Protein AF-A0A847NRX4-F1 (afdb_monomer_lite)

Radius of gyration: 15.78 Å; chains: 1; bounding box: 37×20×49 Å

Sequence (97 aa):
GALDYPIGLLTADEASMGGLVYGTAAGTAFLCSDIDYWTMSPYQGSGSSIFYVTTTGYLLTETVHRANGIRPVISISTHVRVTGDGSTGLPFKAIYQ

Structure (mmCIF, N/CA/C/O backbone):
data_AF-A0A847NRX4-F1
#
_entry.id   AF-A0A847NRX4-F1
#
loop_
_atom_site.group_PDB
_atom_site.id
_atom_site.type_symbol
_atom_site.label_atom_id
_atom_site.label_alt_id
_atom_site.label_comp_id
_atom_site.label_asym_id
_atom_site.label_entity_id
_atom_site.label_seq_id
_atom_site.pdbx_PDB_ins_code
_atom_site.Cartn_x
_atom_site.Cartn_y
_atom_site.Cartn_z
_atom_site.occupancy
_atom_site.B_iso_or_equiv
_atom_site.auth_seq_id
_atom_site.auth_comp_id
_atom_site.auth_asym_id
_atom_site.auth_atom_id
_atom_site.pdbx_PDB_model_num
ATOM 1 N N . GLY A 1 1 ? -24.573 -11.335 -6.028 1.00 51.94 1 GLY A N 1
ATOM 2 C CA . GLY A 1 1 ? -24.577 -11.560 -4.573 1.00 51.94 1 GLY A CA 1
ATOM 3 C C . GLY A 1 1 ? -23.677 -10.525 -3.955 1.00 51.94 1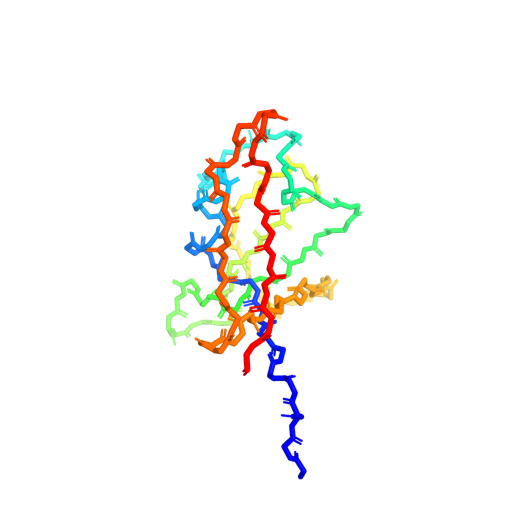 GLY A C 1
ATOM 4 O O . GLY A 1 1 ? -22.579 -10.346 -4.465 1.00 51.94 1 GLY A O 1
ATOM 5 N N . ALA A 1 2 ? -24.163 -9.794 -2.958 1.00 60.69 2 ALA A N 1
ATOM 6 C CA . ALA A 1 2 ? -23.333 -8.883 -2.179 1.00 60.69 2 ALA A CA 1
ATOM 7 C C . ALA A 1 2 ? -22.704 -9.664 -1.018 1.00 60.69 2 ALA A C 1
ATOM 9 O O . ALA A 1 2 ? -23.304 -10.622 -0.537 1.00 60.69 2 ALA A O 1
ATOM 10 N N . LEU A 1 3 ? -21.493 -9.285 -0.612 1.00 56.16 3 LEU A N 1
ATOM 11 C CA . LEU A 1 3 ? -20.886 -9.802 0.612 1.00 56.16 3 LEU A CA 1
ATOM 12 C C . LEU A 1 3 ? -21.653 -9.239 1.813 1.00 56.16 3 LEU A C 1
ATOM 14 O O . LEU A 1 3 ? -21.832 -8.025 1.892 1.00 56.16 3 LEU A O 1
ATOM 18 N N . ASP A 1 4 ? -22.038 -10.098 2.757 1.00 64.12 4 ASP A N 1
ATOM 19 C CA . ASP A 1 4 ? -22.654 -9.670 4.023 1.00 64.12 4 ASP A CA 1
ATOM 20 C C . ASP A 1 4 ? -21.697 -8.794 4.859 1.00 64.12 4 ASP A C 1
ATOM 22 O O . ASP A 1 4 ? -22.134 -7.938 5.625 1.00 64.12 4 ASP A O 1
ATOM 26 N N . TYR A 1 5 ? -20.382 -8.950 4.645 1.00 64.94 5 TYR A N 1
ATOM 27 C CA . TYR A 1 5 ? -19.330 -8.085 5.179 1.00 64.94 5 TYR A CA 1
ATOM 28 C C . TYR A 1 5 ? -18.416 -7.621 4.039 1.00 64.94 5 TYR A C 1
ATOM 30 O O . TYR A 1 5 ? -17.646 -8.432 3.514 1.00 64.94 5 TYR A O 1
ATOM 38 N N . PRO A 1 6 ? -18.480 -6.347 3.617 1.00 60.28 6 PRO A N 1
ATOM 39 C CA . PRO A 1 6 ? -17.606 -5.852 2.566 1.00 60.28 6 PRO A CA 1
ATOM 40 C C . PRO A 1 6 ? -16.146 -5.934 3.028 1.00 60.28 6 PRO A C 1
ATOM 42 O O . PRO A 1 6 ? -15.762 -5.358 4.046 1.00 60.28 6 PRO A O 1
ATOM 45 N N . ILE A 1 7 ? -15.333 -6.666 2.268 1.00 66.94 7 ILE A N 1
ATOM 46 C CA . ILE A 1 7 ? -13.885 -6.732 2.457 1.00 66.94 7 ILE A CA 1
ATOM 47 C C . ILE A 1 7 ? -13.274 -5.658 1.560 1.00 66.94 7 ILE A C 1
ATOM 49 O O . ILE A 1 7 ? -13.446 -5.691 0.341 1.00 66.94 7 ILE A O 1
ATOM 53 N N . GLY A 1 8 ? -12.595 -4.693 2.175 1.00 74.88 8 GLY A N 1
ATOM 54 C CA . GLY A 1 8 ? -11.780 -3.704 1.479 1.00 74.88 8 GLY A CA 1
ATOM 55 C C . GLY A 1 8 ? -10.349 -4.199 1.278 1.00 74.88 8 GLY A C 1
ATOM 56 O O . GLY A 1 8 ? -9.955 -5.255 1.775 1.00 74.88 8 GLY A O 1
ATOM 57 N N . LEU A 1 9 ? -9.548 -3.416 0.565 1.00 82.50 9 LEU A N 1
ATOM 58 C CA . LEU A 1 9 ? -8.095 -3.568 0.514 1.00 82.50 9 LEU A CA 1
ATOM 59 C C . LEU A 1 9 ? -7.460 -2.354 1.187 1.00 82.50 9 LEU A C 1
ATOM 61 O O . LEU A 1 9 ? -8.046 -1.275 1.184 1.00 82.50 9 LEU A O 1
ATOM 65 N N . LEU A 1 10 ? -6.260 -2.532 1.738 1.00 89.50 10 LEU A N 1
ATOM 66 C CA . LEU A 1 10 ? -5.511 -1.440 2.356 1.00 89.50 10 LEU A CA 1
ATOM 67 C C . LEU A 1 10 ? -5.251 -0.321 1.337 1.00 89.50 10 LEU A C 1
ATOM 69 O O . LEU A 1 10 ? -4.802 -0.595 0.222 1.00 89.50 10 LEU A O 1
ATOM 73 N N . THR A 1 11 ? -5.503 0.927 1.713 1.00 91.31 11 THR A N 1
ATOM 74 C CA . THR A 1 11 ? -5.121 2.125 0.947 1.00 91.31 11 THR A CA 1
ATOM 75 C C . THR A 1 11 ? -3.701 2.580 1.304 1.00 91.31 11 THR A C 1
ATOM 77 O O . THR A 1 11 ? -3.186 2.287 2.383 1.00 91.31 11 THR A O 1
ATOM 80 N N . ALA A 1 12 ? -3.046 3.328 0.413 1.00 91.06 12 ALA A N 1
ATOM 81 C CA . ALA A 1 12 ? -1.749 3.944 0.708 1.00 91.06 12 ALA A CA 1
ATOM 82 C C . ALA A 1 12 ? -1.834 4.941 1.878 1.00 91.06 12 ALA A C 1
ATOM 84 O O . ALA A 1 12 ? -0.901 5.036 2.675 1.00 91.06 12 ALA A O 1
ATOM 85 N N . ASP A 1 13 ? -2.968 5.628 2.024 1.00 90.56 13 ASP A N 1
ATOM 86 C CA . ASP A 1 13 ? -3.194 6.575 3.115 1.00 90.56 13 ASP A CA 1
ATOM 87 C C . ASP A 1 13 ? -3.298 5.845 4.461 1.00 90.56 13 ASP A C 1
ATOM 89 O O . ASP A 1 13 ? -2.593 6.206 5.403 1.00 90.56 13 ASP A O 1
ATOM 93 N N . GLU A 1 14 ? -4.065 4.750 4.544 1.00 90.06 14 GLU A N 1
ATOM 94 C CA . GLU A 1 14 ? -4.103 3.888 5.738 1.00 90.06 14 GLU A CA 1
ATOM 95 C C . GLU A 1 14 ? -2.731 3.280 6.044 1.00 90.06 14 GLU A C 1
ATOM 97 O O . GLU A 1 14 ? -2.329 3.200 7.207 1.00 90.06 14 GLU A O 1
ATOM 102 N N . ALA A 1 15 ? -1.984 2.890 5.007 1.00 90.69 15 ALA A N 1
ATOM 103 C CA . ALA A 1 15 ? -0.626 2.392 5.164 1.00 90.69 15 ALA A CA 1
ATOM 104 C C . ALA A 1 15 ? 0.301 3.451 5.787 1.00 90.69 15 ALA A C 1
ATOM 106 O O . ALA A 1 15 ? 1.099 3.139 6.676 1.00 90.69 15 ALA A O 1
ATOM 107 N N . SER A 1 16 ? 0.143 4.712 5.376 1.00 90.56 16 SER A N 1
ATOM 108 C CA . SER A 1 16 ? 0.895 5.834 5.936 1.00 90.56 16 SER A CA 1
ATOM 109 C C . SER A 1 16 ? 0.495 6.183 7.369 1.00 90.56 16 SER A C 1
ATOM 111 O O . SER A 1 16 ? 1.362 6.396 8.217 1.00 90.56 16 SER A O 1
ATOM 113 N N . MET A 1 17 ? -0.802 6.123 7.688 1.00 89.00 17 MET A N 1
ATOM 114 C CA . MET A 1 17 ? -1.303 6.254 9.061 1.00 89.00 17 MET A CA 1
ATOM 115 C C . MET A 1 17 ? -0.800 5.122 9.967 1.00 89.00 17 MET A C 1
ATOM 117 O O . MET A 1 17 ? -0.608 5.327 11.164 1.00 89.00 17 MET A O 1
ATOM 121 N N . GLY A 1 18 ? -0.536 3.945 9.393 1.00 86.00 18 GLY A N 1
ATOM 122 C CA . GLY A 1 18 ? 0.120 2.813 10.049 1.00 86.00 18 GLY A CA 1
ATOM 123 C C . GLY A 1 18 ? 1.637 2.959 10.230 1.00 86.00 18 GLY A C 1
ATOM 124 O O . GLY A 1 18 ? 2.277 2.018 10.701 1.00 86.00 18 GLY A O 1
ATOM 125 N N . GLY A 1 19 ? 2.217 4.108 9.867 1.00 88.38 19 GLY A N 1
ATOM 126 C CA . GLY A 1 19 ? 3.628 4.432 10.078 1.00 88.38 19 GLY A CA 1
ATOM 127 C C . GLY A 1 19 ? 4.551 4.130 8.895 1.00 88.38 19 GLY A C 1
ATOM 128 O O . GLY A 1 19 ? 5.766 4.257 9.042 1.00 88.38 19 GLY A O 1
ATOM 129 N N . LEU A 1 20 ? 4.019 3.742 7.730 1.00 91.69 20 LEU A N 1
ATOM 130 C CA . LEU A 1 20 ? 4.836 3.603 6.523 1.00 91.69 20 LEU A CA 1
ATOM 131 C C . LEU A 1 20 ? 5.054 4.965 5.859 1.00 91.69 20 LEU A C 1
ATOM 133 O O . LEU A 1 20 ? 4.113 5.699 5.581 1.00 91.69 20 LEU A O 1
ATOM 137 N N . VAL A 1 21 ? 6.301 5.299 5.549 1.00 92.31 21 VAL A N 1
ATOM 138 C CA . VAL A 1 21 ? 6.634 6.545 4.850 1.00 92.31 21 VAL A CA 1
ATOM 139 C C . VAL A 1 21 ? 7.117 6.206 3.449 1.00 92.31 21 VAL A C 1
ATOM 141 O O . VAL A 1 21 ? 7.927 5.297 3.264 1.00 92.31 21 VAL A O 1
ATOM 144 N N . TYR A 1 22 ? 6.619 6.936 2.449 1.00 93.19 22 TYR A N 1
ATOM 145 C CA . TYR A 1 22 ? 7.009 6.711 1.061 1.00 93.19 22 TYR A CA 1
ATOM 146 C C . TYR A 1 22 ? 8.535 6.750 0.897 1.00 93.19 22 TYR A C 1
ATOM 148 O O . TYR A 1 22 ? 9.197 7.683 1.357 1.00 93.19 22 TYR A O 1
ATOM 156 N N . GLY A 1 23 ? 9.098 5.724 0.257 1.00 93.69 23 GLY A N 1
ATOM 157 C CA . GLY A 1 23 ? 10.540 5.637 0.003 1.00 93.69 23 GLY A CA 1
ATOM 158 C C . GLY A 1 23 ? 11.418 5.399 1.239 1.00 93.69 23 GLY A C 1
ATOM 159 O O . GLY A 1 23 ? 12.639 5.362 1.100 1.00 93.69 23 GLY A O 1
ATOM 160 N N . THR A 1 24 ? 10.838 5.208 2.427 1.00 93.06 24 THR A N 1
ATOM 161 C CA . THR A 1 24 ? 11.582 4.977 3.675 1.00 93.06 24 THR A CA 1
ATOM 162 C C . THR A 1 24 ? 11.211 3.624 4.271 1.00 93.06 24 THR A C 1
ATOM 164 O O . THR A 1 24 ? 10.034 3.302 4.403 1.00 93.06 24 THR A O 1
ATOM 167 N N . ALA A 1 25 ? 12.217 2.835 4.657 1.00 89.06 25 ALA A N 1
ATOM 168 C CA . ALA A 1 25 ? 11.985 1.562 5.330 1.00 89.06 25 ALA A CA 1
ATOM 169 C C . ALA A 1 25 ? 11.508 1.817 6.758 1.00 89.06 25 ALA A C 1
ATOM 171 O O . ALA A 1 25 ? 12.240 2.403 7.558 1.00 89.06 25 ALA A O 1
ATOM 172 N N . ALA A 1 26 ? 10.327 1.313 7.102 1.00 84.75 26 ALA A N 1
ATOM 173 C CA . ALA A 1 26 ? 9.897 1.245 8.494 1.00 84.75 26 ALA A CA 1
ATOM 174 C C . ALA A 1 26 ? 10.545 0.064 9.251 1.00 84.75 26 ALA A C 1
ATOM 176 O O . ALA A 1 26 ? 10.504 0.016 10.480 1.00 84.75 26 ALA A O 1
ATOM 177 N N . GLY A 1 27 ? 11.149 -0.895 8.535 1.00 75.88 27 GLY A N 1
ATOM 178 C CA . GLY A 1 27 ? 11.796 -2.073 9.111 1.00 75.88 27 GLY A CA 1
ATOM 179 C C . GLY A 1 27 ? 10.780 -3.084 9.646 1.00 75.88 27 GLY A C 1
ATOM 180 O O . GLY A 1 27 ? 10.425 -4.028 8.948 1.00 75.88 27 GLY A O 1
ATOM 181 N N . THR A 1 28 ? 10.295 -2.879 10.875 1.00 71.88 28 THR A N 1
AT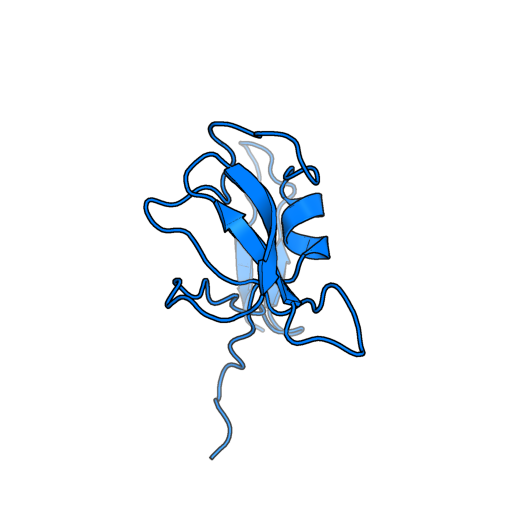OM 182 C CA . THR A 1 28 ? 9.400 -3.804 11.604 1.00 71.88 28 THR A CA 1
ATOM 183 C C . THR A 1 28 ? 8.044 -3.178 11.948 1.00 71.88 28 THR A C 1
ATOM 185 O O . THR A 1 28 ? 7.544 -3.326 13.065 1.00 71.88 28 THR A O 1
ATOM 188 N N . ALA A 1 29 ? 7.442 -2.439 11.017 1.00 72.25 29 ALA A N 1
ATOM 189 C CA . ALA A 1 29 ? 6.085 -1.929 11.204 1.00 72.25 29 ALA A CA 1
ATOM 190 C C . ALA A 1 29 ? 5.053 -3.072 11.215 1.00 72.25 29 ALA A C 1
ATOM 192 O O . ALA A 1 29 ? 5.241 -4.105 10.578 1.00 72.25 29 ALA A O 1
ATOM 193 N N . PHE A 1 30 ? 3.907 -2.853 11.868 1.00 81.06 30 PHE A N 1
ATOM 194 C CA . PHE A 1 30 ? 2.764 -3.787 11.886 1.00 81.06 30 PHE A CA 1
ATOM 195 C C . PHE A 1 30 ? 2.277 -4.191 10.477 1.00 81.06 30 PHE A C 1
ATOM 197 O O . PHE A 1 30 ? 1.669 -5.246 10.265 1.00 81.06 30 PHE A O 1
ATOM 204 N N . LEU A 1 31 ? 2.533 -3.322 9.500 1.00 86.56 31 LEU A N 1
ATOM 205 C CA . LEU A 1 31 ? 2.156 -3.520 8.111 1.00 86.56 31 LEU A CA 1
ATOM 206 C C . LEU A 1 31 ? 3.186 -4.312 7.289 1.00 86.56 31 LEU A C 1
ATOM 208 O O . LEU A 1 31 ? 2.854 -4.704 6.169 1.00 86.56 31 LEU A O 1
ATOM 212 N N . CYS A 1 32 ? 4.371 -4.608 7.831 1.00 86.56 32 CYS A N 1
ATOM 213 C CA . CYS A 1 32 ? 5.323 -5.523 7.201 1.00 86.56 32 CYS A CA 1
ATOM 214 C C . CYS A 1 32 ? 4.745 -6.949 7.162 1.00 86.56 32 CYS A C 1
ATOM 216 O O . CYS A 1 32 ? 3.986 -7.357 8.044 1.00 86.56 32 CYS A O 1
ATOM 218 N N . SER A 1 33 ? 5.071 -7.696 6.112 1.00 85.12 33 SER A N 1
ATOM 219 C CA . SER A 1 33 ? 4.655 -9.087 5.908 1.00 85.12 33 SER A CA 1
ATOM 220 C C . SER A 1 33 ? 5.793 -9.862 5.242 1.00 85.12 33 SER A C 1
ATOM 222 O O . SER A 1 33 ? 6.772 -9.260 4.813 1.00 85.12 33 SER A O 1
ATOM 224 N N . ASP A 1 34 ? 5.659 -11.181 5.121 1.00 90.38 34 ASP A N 1
ATOM 225 C CA . ASP A 1 34 ? 6.650 -12.037 4.449 1.00 90.38 34 ASP A CA 1
ATOM 226 C C . ASP A 1 34 ? 6.516 -12.009 2.918 1.00 90.38 34 ASP A C 1
ATOM 228 O O . ASP A 1 34 ? 7.307 -12.620 2.200 1.00 90.38 34 ASP A O 1
ATOM 232 N N . ILE A 1 35 ? 5.507 -11.296 2.412 1.00 91.88 35 ILE A N 1
ATOM 233 C CA . ILE A 1 35 ? 5.283 -11.058 0.988 1.00 91.88 35 ILE A CA 1
ATOM 234 C C . ILE A 1 35 ? 5.095 -9.568 0.716 1.00 91.88 35 ILE A C 1
ATOM 236 O O . ILE A 1 35 ? 4.512 -8.843 1.526 1.00 91.88 35 ILE A O 1
ATOM 240 N N . ASP A 1 36 ? 5.534 -9.129 -0.461 1.00 93.44 36 ASP A N 1
ATOM 241 C CA . ASP A 1 36 ? 5.127 -7.837 -1.000 1.00 93.44 36 ASP A CA 1
ATOM 242 C C . ASP A 1 36 ? 3.629 -7.893 -1.328 1.00 93.44 36 ASP A C 1
ATOM 244 O O . ASP A 1 36 ? 3.118 -8.923 -1.791 1.00 93.44 36 ASP A O 1
ATOM 248 N N . TYR A 1 37 ? 2.904 -6.799 -1.105 1.00 93.50 37 TYR A N 1
ATOM 249 C CA . TYR A 1 37 ? 1.471 -6.746 -1.394 1.00 93.50 37 TYR A CA 1
ATOM 250 C C . TYR A 1 37 ? 1.024 -5.401 -1.956 1.00 93.50 37 TYR A C 1
ATOM 252 O O . TYR A 1 37 ? 1.538 -4.344 -1.587 1.00 93.50 37 TYR A O 1
ATOM 260 N N . TRP A 1 38 ? 0.034 -5.449 -2.847 1.00 93.94 38 TRP A N 1
ATOM 261 C CA . TRP A 1 38 ? -0.575 -4.258 -3.435 1.00 93.94 38 TRP A CA 1
ATOM 262 C C . TRP A 1 38 ? -1.541 -3.584 -2.454 1.00 93.94 38 TRP A C 1
ATOM 264 O O . TRP A 1 38 ? -2.297 -4.250 -1.742 1.00 93.94 38 TRP A O 1
ATOM 274 N N . THR A 1 39 ? -1.546 -2.252 -2.463 1.00 91.62 39 THR A N 1
ATOM 275 C CA . THR A 1 39 ? -2.638 -1.436 -1.906 1.00 91.62 39 THR A CA 1
ATOM 276 C C . THR A 1 39 ? -3.699 -1.182 -2.988 1.00 91.62 39 THR A C 1
ATOM 278 O O . THR A 1 39 ? -3.458 -1.448 -4.165 1.00 91.62 39 THR A O 1
ATOM 281 N N . MET A 1 40 ? -4.867 -0.639 -2.632 1.00 89.69 40 MET A N 1
ATOM 282 C CA . MET A 1 40 ? -5.870 -0.216 -3.627 1.00 89.69 40 MET A CA 1
ATOM 283 C C . MET A 1 40 ? -5.647 1.191 -4.195 1.00 89.69 40 MET A C 1
ATOM 285 O O . MET A 1 40 ? -6.383 1.611 -5.0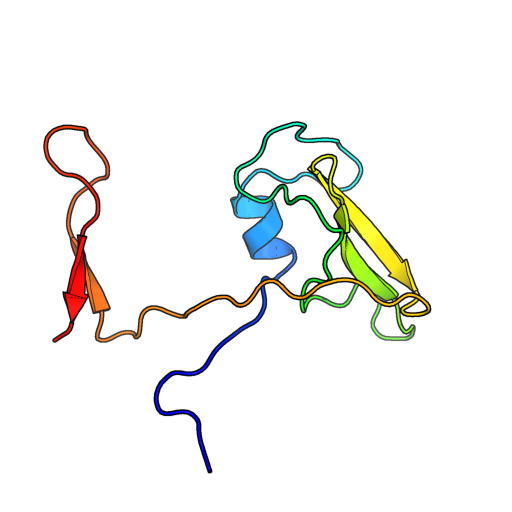88 1.00 89.69 40 MET A O 1
ATOM 289 N N . SER A 1 41 ? -4.669 1.938 -3.679 1.00 90.38 41 SER A N 1
ATOM 290 C CA . SER A 1 41 ? -4.440 3.318 -4.101 1.00 90.38 41 SER A CA 1
ATOM 291 C C . SER A 1 41 ? -3.631 3.357 -5.403 1.00 90.38 41 SER A C 1
ATOM 293 O O . SER A 1 41 ? -2.499 2.859 -5.429 1.00 90.38 41 SER A O 1
ATOM 295 N N . PRO A 1 42 ? -4.153 3.963 -6.487 1.00 90.12 42 PRO A N 1
ATOM 296 C CA . PRO A 1 42 ? -3.349 4.219 -7.675 1.00 90.12 42 PRO A CA 1
ATOM 297 C C . PRO A 1 42 ? -2.270 5.260 -7.358 1.00 90.12 42 PRO A C 1
ATOM 299 O O . PRO A 1 42 ? -2.495 6.175 -6.568 1.00 90.12 42 PRO A O 1
ATOM 302 N N . TYR A 1 43 ? -1.110 5.148 -8.004 1.00 89.31 43 TYR A N 1
ATOM 303 C CA . TYR A 1 43 ? -0.084 6.193 -7.939 1.00 89.31 43 TYR A CA 1
ATOM 304 C C . TYR A 1 43 ? -0.323 7.294 -8.972 1.00 89.31 43 TYR A C 1
ATOM 306 O O . TYR A 1 43 ? -0.183 8.480 -8.686 1.00 89.31 43 TYR A O 1
ATOM 314 N N . GLN A 1 44 ? -0.707 6.891 -10.183 1.00 85.44 44 GLN A N 1
ATOM 315 C CA . GLN A 1 44 ? -0.936 7.782 -11.313 1.00 85.44 44 GLN A CA 1
ATOM 316 C C . GLN A 1 44 ? -2.201 7.361 -12.060 1.00 85.44 44 GLN A C 1
ATOM 318 O O . GLN A 1 44 ? -2.439 6.176 -12.270 1.00 85.44 44 GLN A O 1
ATOM 323 N N . GLY A 1 45 ? -3.018 8.330 -12.477 1.00 74.31 45 GLY A N 1
ATOM 324 C CA . GLY A 1 45 ? -4.306 8.056 -13.129 1.00 74.31 45 GLY A CA 1
ATOM 325 C C . GLY A 1 45 ? -4.203 7.561 -14.577 1.00 74.31 45 GLY A C 1
ATOM 326 O O . GLY A 1 45 ? -5.156 6.985 -15.090 1.00 74.31 45 GLY A O 1
ATOM 327 N N . SER A 1 46 ? -3.065 7.777 -15.244 1.00 79.31 46 SER A N 1
ATOM 328 C CA . SER A 1 46 ? -2.848 7.431 -16.659 1.00 79.31 46 SER A CA 1
ATOM 329 C C . SER A 1 46 ? -1.987 6.183 -16.880 1.00 79.31 46 SER A C 1
ATOM 331 O O . SER A 1 46 ? -1.767 5.795 -18.026 1.00 79.31 46 SER A O 1
ATOM 333 N N . GLY A 1 47 ? -1.497 5.547 -15.814 1.00 68.50 47 GLY A N 1
ATOM 334 C CA . GLY A 1 47 ? -0.627 4.377 -15.899 1.00 68.50 47 GLY A CA 1
ATOM 335 C C . GLY A 1 47 ? -1.034 3.298 -14.908 1.00 68.50 47 GLY A C 1
ATOM 336 O O . GLY A 1 47 ? -1.580 3.587 -13.848 1.00 68.50 47 GLY A O 1
ATOM 337 N N . SER A 1 48 ? -0.744 2.041 -15.237 1.00 84.56 48 SER A N 1
ATOM 338 C CA . SER A 1 48 ? -1.012 0.882 -14.377 1.00 84.56 48 SER A CA 1
ATOM 339 C C . SER A 1 48 ? -0.027 0.798 -13.205 1.00 84.56 48 SER A C 1
ATOM 341 O O . SER A 1 48 ? 0.522 -0.269 -12.959 1.00 84.56 48 SER A O 1
ATOM 343 N N . SER A 1 49 ? 0.259 1.911 -12.524 1.00 90.62 49 SER A N 1
ATOM 344 C CA . SER A 1 49 ? 1.153 1.948 -11.364 1.00 90.62 49 SER A CA 1
ATOM 345 C C . SER A 1 49 ? 0.352 2.150 -10.088 1.00 90.62 49 SER A C 1
ATOM 347 O O . SER A 1 49 ? -0.464 3.070 -9.986 1.00 90.62 49 SER A O 1
ATOM 349 N N . ILE A 1 50 ? 0.597 1.281 -9.117 1.00 93.06 50 ILE A N 1
ATOM 350 C CA . ILE A 1 50 ? -0.156 1.204 -7.864 1.00 93.06 50 ILE A CA 1
ATOM 351 C C . ILE A 1 50 ? 0.844 1.258 -6.711 1.00 93.06 50 ILE A C 1
ATOM 353 O O . ILE A 1 50 ? 1.997 0.839 -6.855 1.00 93.06 50 ILE A O 1
ATOM 357 N N . PHE A 1 51 ? 0.417 1.801 -5.574 1.00 94.25 51 PHE A N 1
ATOM 358 C CA . PHE A 1 51 ? 1.206 1.715 -4.354 1.00 94.25 51 PHE A CA 1
ATOM 359 C C . PHE A 1 51 ? 1.260 0.275 -3.830 1.00 94.25 51 PHE A C 1
ATOM 361 O O . PHE A 1 51 ? 0.260 -0.450 -3.848 1.00 94.25 51 PHE A O 1
ATOM 368 N N . TYR A 1 52 ? 2.410 -0.125 -3.306 1.00 94.00 52 TYR A N 1
ATOM 369 C CA . TYR A 1 52 ? 2.614 -1.432 -2.693 1.00 94.00 52 TYR A CA 1
ATOM 370 C C . TYR A 1 52 ? 3.506 -1.325 -1.467 1.00 94.00 52 TYR A C 1
ATOM 372 O O . TYR A 1 52 ? 4.280 -0.373 -1.321 1.00 94.00 52 TYR A O 1
ATOM 380 N N . VAL A 1 53 ? 3.370 -2.304 -0.582 1.00 93.81 53 VAL A N 1
ATOM 381 C CA . VAL A 1 53 ? 4.192 -2.425 0.616 1.00 93.81 53 VAL A CA 1
ATOM 382 C C . VAL A 1 53 ? 5.165 -3.573 0.423 1.00 93.81 53 VAL A C 1
ATOM 384 O O . VAL A 1 53 ? 4.756 -4.674 0.045 1.00 93.81 53 VAL A O 1
ATOM 387 N N . THR A 1 54 ? 6.444 -3.313 0.683 1.00 93.00 54 THR A N 1
ATOM 388 C CA . THR A 1 54 ? 7.481 -4.343 0.625 1.00 93.00 54 THR A CA 1
ATOM 389 C C . THR A 1 54 ? 7.559 -5.136 1.924 1.00 93.00 54 THR A C 1
ATOM 391 O O . THR A 1 54 ? 7.220 -4.642 3.004 1.00 93.00 54 THR A O 1
ATOM 394 N N . THR A 1 55 ? 8.125 -6.334 1.844 1.00 91.62 55 THR A N 1
ATOM 395 C CA . THR A 1 55 ? 8.505 -7.149 3.013 1.00 91.62 55 THR A CA 1
ATOM 396 C C . THR A 1 55 ? 9.384 -6.408 4.027 1.00 91.62 55 THR A C 1
ATOM 398 O O . THR A 1 55 ? 9.280 -6.620 5.232 1.00 91.62 55 THR A O 1
ATOM 401 N N . THR A 1 56 ? 10.216 -5.480 3.555 1.00 90.19 56 THR A N 1
ATOM 402 C CA . THR A 1 56 ? 11.103 -4.633 4.370 1.00 90.19 56 THR A CA 1
ATOM 403 C C . THR A 1 56 ? 10.429 -3.369 4.922 1.00 90.19 56 THR A C 1
ATOM 405 O O . THR A 1 56 ? 11.081 -2.549 5.575 1.00 90.19 56 THR A O 1
ATOM 408 N N . GLY A 1 57 ? 9.129 -3.196 4.675 1.00 90.12 57 GLY A N 1
ATOM 409 C CA . GLY A 1 57 ? 8.343 -2.091 5.212 1.00 90.12 57 GLY A CA 1
ATOM 410 C C . GLY A 1 57 ? 8.514 -0.777 4.465 1.00 90.12 57 GLY A C 1
ATOM 411 O O . GLY A 1 57 ? 8.417 0.279 5.087 1.00 90.12 57 GLY A O 1
ATOM 412 N N . TYR A 1 58 ? 8.792 -0.814 3.162 1.00 93.50 58 TYR A N 1
ATOM 413 C CA . TYR A 1 58 ? 8.697 0.377 2.326 1.00 93.50 58 TYR A CA 1
ATOM 414 C C . TYR A 1 58 ? 7.296 0.503 1.741 1.00 93.50 58 TYR A C 1
ATOM 416 O O . TYR A 1 58 ? 6.735 -0.482 1.270 1.00 93.50 58 TYR A O 1
ATOM 424 N N . LEU A 1 59 ? 6.781 1.730 1.686 1.00 94.31 59 LEU A N 1
ATOM 425 C CA . LEU A 1 59 ? 5.686 2.095 0.791 1.00 94.31 59 LEU A CA 1
ATOM 426 C C . LEU A 1 59 ? 6.289 2.652 -0.506 1.00 94.31 59 LEU A C 1
ATOM 428 O O . LEU A 1 59 ? 6.967 3.683 -0.484 1.00 94.31 59 LEU A O 1
ATOM 432 N N . LEU A 1 60 ? 6.072 1.958 -1.621 1.00 95.19 60 LEU A N 1
ATOM 433 C CA . LEU A 1 60 ? 6.627 2.287 -2.940 1.00 95.19 60 LEU A CA 1
ATOM 434 C C . LEU A 1 60 ? 5.549 2.202 -4.015 1.00 95.19 60 LEU A C 1
ATOM 436 O O . LEU A 1 60 ? 4.387 1.913 -3.736 1.00 95.19 60 LEU A O 1
ATOM 440 N N . THR A 1 61 ? 5.937 2.480 -5.256 1.00 93.88 61 THR A N 1
ATOM 441 C CA . THR A 1 61 ? 5.066 2.386 -6.426 1.00 93.88 61 THR A CA 1
ATOM 442 C C . THR A 1 61 ? 5.748 1.558 -7.498 1.00 93.88 61 THR A C 1
ATOM 444 O O . THR A 1 61 ? 6.965 1.619 -7.666 1.00 93.88 61 THR A O 1
ATOM 447 N N . GLU A 1 62 ? 4.965 0.765 -8.217 1.00 92.31 62 GLU A N 1
ATOM 448 C CA . GLU A 1 62 ? 5.467 -0.037 -9.327 1.00 92.31 62 GLU A CA 1
ATOM 449 C C . GLU A 1 62 ? 4.341 -0.258 -10.340 1.00 92.31 62 GLU A C 1
ATOM 451 O O . GLU A 1 62 ? 3.155 -0.255 -10.000 1.00 92.31 62 GLU A O 1
ATOM 456 N N . THR A 1 63 ? 4.706 -0.421 -11.610 1.00 91.94 63 THR A N 1
ATOM 457 C CA . THR A 1 63 ? 3.770 -0.871 -12.64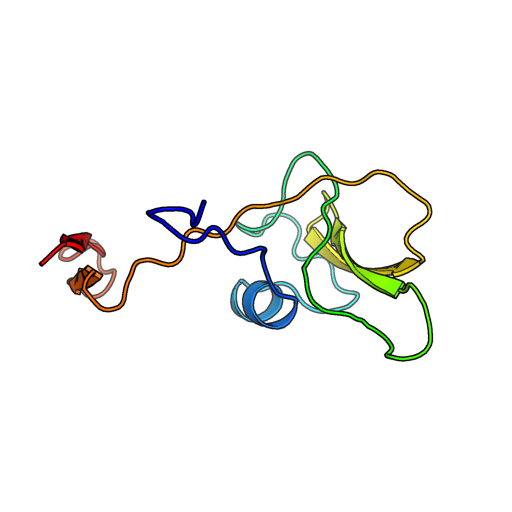3 1.00 91.94 63 THR A CA 1
ATOM 458 C C . THR A 1 63 ? 3.304 -2.293 -12.333 1.00 91.94 63 THR A C 1
ATOM 460 O O . THR A 1 63 ? 4.122 -3.148 -12.008 1.00 91.94 63 THR A O 1
ATOM 463 N N . VAL A 1 64 ? 2.016 -2.588 -12.489 1.00 88.50 64 VAL A N 1
ATOM 464 C CA . VAL A 1 64 ? 1.434 -3.909 -12.204 1.00 88.50 64 VAL A CA 1
ATOM 465 C C . VAL A 1 64 ? 1.826 -4.911 -13.294 1.00 88.50 64 VAL A C 1
ATOM 467 O O . VAL A 1 64 ? 1.080 -5.173 -14.233 1.00 88.50 64 VAL A O 1
ATOM 470 N N . HIS A 1 65 ? 3.033 -5.457 -13.178 1.00 89.94 65 HIS A N 1
ATOM 471 C CA . HIS A 1 65 ? 3.567 -6.509 -14.052 1.00 89.94 65 HIS A CA 1
ATOM 472 C C . HIS A 1 65 ? 4.001 -7.761 -13.275 1.00 89.94 65 HIS A C 1
ATOM 474 O O . HIS A 1 65 ? 4.421 -8.748 -13.878 1.00 89.94 65 HIS A O 1
ATOM 480 N N . ARG A 1 66 ? 3.897 -7.725 -11.941 1.00 88.25 66 ARG A N 1
ATOM 481 C CA . ARG A 1 66 ? 4.259 -8.809 -11.021 1.00 88.25 66 ARG A CA 1
ATOM 482 C C . ARG A 1 66 ? 3.045 -9.254 -10.215 1.00 88.25 66 ARG A C 1
ATOM 484 O O . ARG A 1 66 ? 2.153 -8.458 -9.919 1.00 88.25 66 ARG A O 1
ATOM 491 N N . ALA A 1 67 ? 3.035 -10.529 -9.845 1.00 90.81 67 ALA A N 1
ATOM 492 C CA . ALA A 1 67 ? 2.062 -11.071 -8.909 1.00 90.81 67 ALA A CA 1
ATOM 493 C C . ALA A 1 67 ? 2.538 -10.802 -7.473 1.00 90.81 67 ALA A C 1
ATOM 495 O O . ALA A 1 67 ? 3.484 -11.438 -7.019 1.00 90.81 67 ALA A O 1
ATOM 496 N N . ASN A 1 68 ? 1.863 -9.884 -6.778 1.00 92.06 68 ASN A N 1
ATOM 497 C CA . ASN A 1 68 ? 2.066 -9.623 -5.352 1.00 92.06 68 ASN A CA 1
ATOM 498 C C . ASN A 1 68 ? 0.813 -10.034 -4.569 1.00 92.06 68 ASN A C 1
ATOM 500 O O . ASN A 1 68 ? -0.260 -10.245 -5.145 1.00 92.06 68 ASN A O 1
ATOM 504 N N . GLY A 1 69 ? 0.954 -10.141 -3.250 1.00 92.25 69 GLY A N 1
ATOM 505 C CA . GLY A 1 69 ? -0.155 -10.432 -2.356 1.00 92.25 69 GLY A CA 1
ATOM 506 C C . GLY A 1 69 ? -1.199 -9.317 -2.299 1.00 92.25 69 GLY A C 1
ATOM 507 O O . GLY A 1 69 ? -1.030 -8.216 -2.826 1.00 92.25 69 GLY A O 1
ATOM 508 N N . ILE A 1 70 ? -2.279 -9.612 -1.587 1.00 86.25 70 ILE A N 1
ATOM 509 C CA . ILE A 1 70 ? -3.342 -8.670 -1.242 1.00 86.25 70 ILE A CA 1
ATOM 510 C C . ILE A 1 70 ? -3.594 -8.783 0.255 1.00 86.25 70 ILE A C 1
ATOM 512 O O . ILE A 1 70 ? -3.764 -9.886 0.775 1.00 86.25 70 ILE A O 1
ATOM 516 N N . ARG A 1 71 ? -3.614 -7.641 0.948 1.00 84.38 71 ARG A N 1
ATOM 517 C CA . ARG A 1 71 ? -3.923 -7.571 2.378 1.00 84.38 71 ARG A CA 1
ATOM 518 C C . ARG A 1 71 ? -5.372 -7.106 2.553 1.00 84.38 71 ARG A C 1
ATOM 520 O O . ARG A 1 71 ? -5.636 -5.913 2.387 1.00 84.38 71 ARG A O 1
ATOM 527 N N . PRO A 1 72 ? -6.315 -8.020 2.841 1.00 78.25 72 PRO A N 1
ATOM 528 C CA . PRO A 1 72 ? -7.704 -7.644 3.049 1.00 78.25 72 PRO A CA 1
ATOM 529 C C . PRO A 1 72 ? -7.839 -6.782 4.306 1.00 78.25 72 PRO A C 1
ATOM 531 O O . PRO A 1 72 ? -7.217 -7.055 5.335 1.00 78.25 72 PRO A O 1
ATOM 534 N N . VAL A 1 73 ? -8.680 -5.759 4.220 1.00 74.75 73 VAL A N 1
ATOM 535 C CA . VAL A 1 73 ? -9.084 -4.907 5.336 1.00 74.75 73 VAL A CA 1
ATOM 536 C C . VAL A 1 73 ? -10.550 -5.182 5.623 1.00 74.75 73 VAL A C 1
ATOM 538 O O . VAL A 1 73 ? -11.412 -5.069 4.751 1.00 74.75 73 VAL A O 1
ATOM 541 N N . ILE A 1 74 ? -10.840 -5.561 6.863 1.00 69.06 74 ILE A N 1
ATOM 542 C CA . ILE A 1 74 ? -12.211 -5.728 7.330 1.00 69.06 74 ILE A CA 1
ATOM 543 C C . ILE A 1 74 ? -12.655 -4.378 7.876 1.00 69.06 74 ILE A C 1
ATOM 545 O O . ILE A 1 74 ? -12.146 -3.919 8.899 1.00 69.06 74 ILE A O 1
ATOM 549 N N . SER A 1 75 ? -13.606 -3.746 7.190 1.00 62.94 75 SER A N 1
ATOM 550 C CA . SER A 1 75 ? -14.290 -2.587 7.749 1.00 62.94 75 SER A CA 1
ATOM 551 C C . SER A 1 75 ? -15.155 -3.071 8.908 1.00 62.94 75 SER A C 1
ATOM 553 O O . SER A 1 75 ? -16.108 -3.832 8.726 1.00 62.94 75 SER A O 1
ATOM 555 N N . ILE A 1 76 ? -14.808 -2.661 10.123 1.00 64.19 76 ILE A N 1
ATOM 556 C CA . ILE A 1 76 ? -15.705 -2.793 11.264 1.00 64.19 76 ILE A CA 1
ATOM 557 C C . ILE A 1 76 ? -16.840 -1.795 11.023 1.00 64.19 76 ILE A C 1
ATOM 559 O O . ILE A 1 76 ? -16.635 -0.589 11.108 1.00 64.19 76 ILE A O 1
ATOM 563 N N . SER A 1 77 ? -17.989 -2.338 10.601 1.00 65.31 77 SER A N 1
ATOM 564 C CA . SER A 1 77 ? -19.263 -1.661 10.303 1.00 65.31 77 SER A CA 1
ATOM 565 C C . SER A 1 77 ? -19.522 -0.437 11.191 1.00 65.31 77 SER A C 1
ATOM 567 O O . SER A 1 77 ? -19.121 -0.414 12.347 1.00 65.31 77 SER A O 1
ATOM 569 N N . THR A 1 78 ? -20.296 0.547 10.724 1.00 60.56 78 THR A N 1
ATOM 570 C CA . THR A 1 78 ? -20.766 1.666 11.572 1.00 60.56 78 THR A CA 1
ATOM 571 C C . THR A 1 78 ? -21.583 1.211 12.793 1.00 60.56 78 THR A C 1
ATOM 573 O O . THR A 1 78 ? -21.75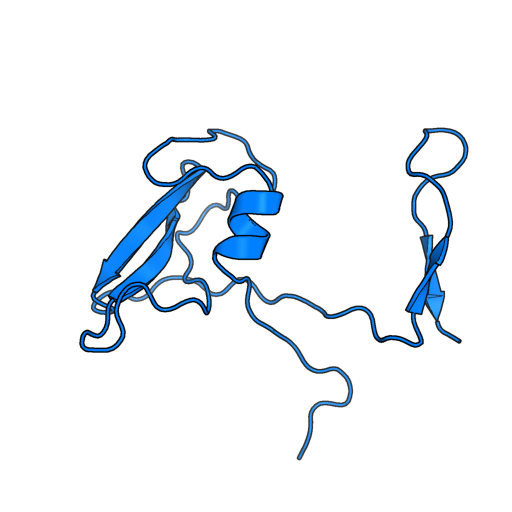3 1.977 13.740 1.00 60.56 78 THR A O 1
ATOM 576 N N . HIS A 1 79 ? -22.062 -0.037 12.788 1.00 63.41 79 HIS A N 1
ATOM 577 C CA . HIS A 1 79 ? -22.719 -0.708 13.917 1.00 63.41 79 HIS A CA 1
ATOM 578 C C . HIS A 1 79 ? -21.723 -1.313 14.913 1.00 63.41 79 HIS A C 1
ATOM 580 O O . HIS A 1 79 ? -22.091 -1.702 16.020 1.00 63.41 79 HIS A O 1
ATOM 586 N N . VAL A 1 80 ? -20.451 -1.399 14.530 1.00 61.59 80 VAL A N 1
ATOM 587 C CA . VAL A 1 80 ? -19.366 -1.790 15.412 1.00 61.59 80 VAL A CA 1
ATOM 588 C C . VAL A 1 80 ? -18.846 -0.541 16.102 1.00 61.59 80 VAL A C 1
ATOM 590 O O . VAL A 1 80 ? -18.097 0.257 15.539 1.00 61.59 80 VAL A O 1
ATOM 593 N N . ARG A 1 81 ? -19.237 -0.373 17.363 1.00 64.12 81 ARG A N 1
ATOM 594 C CA . ARG A 1 81 ? -18.635 0.642 18.224 1.00 64.12 81 ARG A CA 1
ATOM 595 C C . ARG A 1 81 ? -17.335 0.099 18.797 1.00 64.12 81 ARG A C 1
ATOM 597 O O . ARG A 1 81 ? -17.319 -0.962 19.423 1.00 64.12 81 ARG A O 1
ATOM 604 N N . VAL A 1 82 ? -16.252 0.849 18.613 1.00 65.38 82 VAL A N 1
ATOM 605 C CA . VAL A 1 82 ? -15.010 0.631 19.356 1.00 65.38 82 VAL A CA 1
ATOM 606 C C . VAL A 1 82 ? -15.161 1.303 20.717 1.00 65.38 82 VAL A C 1
ATOM 608 O O . VAL A 1 82 ? -15.502 2.479 20.817 1.00 65.38 82 VAL A O 1
ATOM 611 N N . THR A 1 83 ? -14.956 0.526 21.770 1.00 80.50 83 THR A N 1
ATOM 612 C CA . THR A 1 83 ? -14.936 0.980 23.166 1.00 80.50 83 THR A CA 1
ATOM 613 C C . THR A 1 83 ? -13.545 0.761 23.751 1.00 80.50 83 THR A C 1
ATOM 615 O O . THR A 1 83 ? -12.777 -0.025 23.201 1.00 80.50 83 THR A O 1
ATOM 618 N N . GLY A 1 84 ? -13.210 1.442 24.847 1.00 79.00 84 GLY A N 1
ATOM 619 C CA . GLY A 1 84 ? -11.844 1.474 25.385 1.00 79.00 84 GLY A CA 1
ATOM 620 C C . GLY A 1 84 ? -11.002 2.599 24.777 1.00 79.00 84 GLY A C 1
ATOM 621 O O . GLY A 1 84 ? -11.366 3.164 23.746 1.00 79.00 84 GLY A O 1
ATOM 622 N N . ASP A 1 85 ? -9.902 2.948 25.442 1.00 85.75 85 ASP A N 1
ATOM 623 C CA . ASP A 1 85 ? -8.998 4.047 25.059 1.00 85.75 85 ASP A CA 1
ATOM 624 C C . ASP A 1 85 ? -7.599 3.564 24.638 1.00 85.75 85 ASP A C 1
ATOM 626 O O . ASP A 1 85 ? -6.744 4.368 24.272 1.00 85.75 85 ASP A O 1
ATOM 630 N N . GLY A 1 86 ? -7.369 2.248 24.665 1.00 72.06 86 GLY A N 1
ATOM 631 C CA . GLY A 1 86 ? -6.098 1.6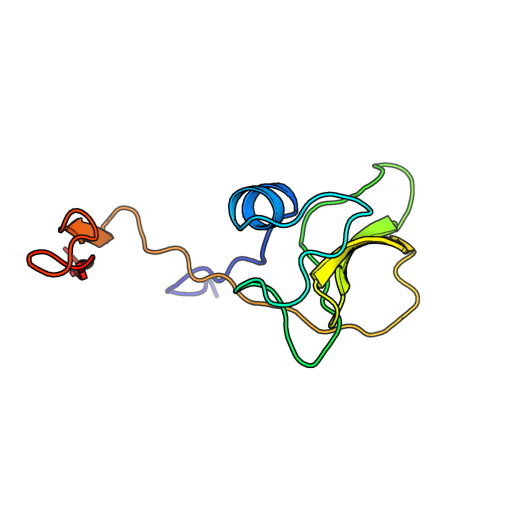39 24.282 1.00 72.06 86 GLY A CA 1
ATOM 632 C C . GLY A 1 86 ? -5.074 1.568 25.415 1.00 72.06 86 GLY A C 1
ATOM 633 O O . GLY A 1 86 ? -3.955 1.112 25.182 1.00 72.06 86 GLY A O 1
ATOM 634 N N . SER A 1 87 ? -5.432 1.971 26.638 1.00 81.12 87 SER A N 1
ATOM 635 C CA . SER A 1 87 ? -4.595 1.766 27.821 1.00 81.12 87 SER A CA 1
ATOM 636 C C . SER A 1 87 ? -4.593 0.300 28.269 1.00 81.12 87 SER A C 1
ATOM 638 O O . SER A 1 87 ? -5.494 -0.480 27.959 1.00 81.12 87 SER A O 1
ATOM 640 N N . THR A 1 88 ? -3.594 -0.086 29.064 1.00 81.06 88 THR A N 1
ATOM 641 C CA . THR A 1 88 ? -3.516 -1.435 29.654 1.00 81.06 88 THR A CA 1
ATOM 642 C C . THR A 1 88 ? -4.717 -1.766 30.544 1.00 81.06 88 THR A C 1
ATOM 644 O O . THR A 1 88 ? -5.060 -2.938 30.685 1.00 81.06 88 THR A O 1
ATOM 647 N N . GLY A 1 89 ? -5.368 -0.751 31.124 1.00 87.00 89 GLY A N 1
ATOM 648 C CA . GLY A 1 89 ? -6.589 -0.907 31.915 1.00 87.00 89 GLY A CA 1
ATOM 649 C C . GLY A 1 89 ? -7.873 -0.946 31.083 1.00 87.00 89 GLY A C 1
ATOM 650 O O . GLY A 1 89 ? -8.863 -1.518 31.538 1.00 87.00 89 GLY A O 1
ATOM 651 N N . LEU A 1 90 ? -7.869 -0.363 29.878 1.00 83.62 90 LEU A N 1
ATOM 652 C CA . LEU A 1 90 ? -9.036 -0.243 28.996 1.00 83.62 90 LEU A CA 1
ATOM 653 C C . LEU A 1 90 ? -8.655 -0.495 27.522 1.00 83.62 90 LEU A C 1
ATOM 655 O O . LEU A 1 90 ? -8.695 0.425 26.694 1.00 83.62 90 LEU A O 1
ATOM 659 N N . PRO A 1 91 ? -8.309 -1.745 27.162 1.00 81.50 91 PRO A N 1
ATOM 660 C CA . PRO A 1 91 ? -7.944 -2.087 25.792 1.00 81.50 91 PRO A CA 1
ATOM 661 C C . PRO A 1 91 ? -9.119 -1.879 24.830 1.00 81.50 91 PRO A C 1
ATOM 663 O O . PRO A 1 91 ? -10.286 -2.011 25.210 1.00 81.50 91 PRO A O 1
ATOM 666 N N . PHE A 1 92 ? -8.810 -1.591 23.562 1.00 79.88 92 PHE A N 1
ATOM 667 C CA . PHE A 1 92 ? -9.834 -1.430 22.532 1.00 79.88 92 PHE A CA 1
ATOM 668 C C . PHE A 1 92 ? -10.655 -2.710 22.357 1.00 79.88 92 PHE A C 1
ATOM 670 O O . PHE A 1 92 ? -10.114 -3.803 22.176 1.00 79.88 92 PHE A O 1
ATOM 677 N N . LYS A 1 93 ? -11.979 -2.563 22.373 1.00 79.56 93 LYS A N 1
ATOM 678 C CA . LYS A 1 93 ? -12.944 -3.647 22.205 1.00 79.56 93 LYS A CA 1
ATOM 679 C C . LYS A 1 93 ? -14.000 -3.261 21.181 1.00 79.56 93 LYS A C 1
ATOM 681 O O . LYS A 1 93 ? -14.705 -2.266 21.350 1.00 79.56 93 LYS A O 1
ATOM 686 N N . ALA A 1 94 ? -14.132 -4.086 20.150 1.00 73.00 94 ALA A N 1
ATOM 687 C CA . ALA A 1 94 ? -15.194 -3.979 19.162 1.00 73.00 94 ALA A CA 1
ATOM 688 C C . ALA A 1 94 ? -16.489 -4.592 19.718 1.00 73.00 94 ALA A C 1
ATOM 690 O O . ALA A 1 94 ? -16.483 -5.731 20.194 1.00 73.00 94 ALA A O 1
ATOM 691 N N . ILE A 1 95 ? -17.592 -3.843 19.672 1.00 73.19 95 ILE A N 1
ATOM 692 C CA . ILE A 1 95 ? -18.920 -4.319 20.072 1.00 73.19 95 ILE A CA 1
ATOM 693 C C . ILE A 1 95 ? -19.875 -4.124 18.904 1.00 73.19 95 ILE A C 1
ATOM 695 O O . ILE A 1 95 ? -20.024 -3.007 18.414 1.00 73.19 95 ILE A O 1
ATOM 699 N N . TYR A 1 96 ? -20.509 -5.208 18.473 1.00 60.50 96 TYR A N 1
ATOM 700 C CA . TYR A 1 96 ? -21.544 -5.189 17.446 1.00 60.50 96 TYR A CA 1
ATOM 701 C C . TYR A 1 96 ? -22.892 -4.825 18.085 1.00 60.50 96 TYR A C 1
ATOM 703 O O . TYR A 1 96 ? -23.223 -5.385 19.135 1.00 60.50 96 TYR A O 1
ATOM 711 N N . GLN A 1 97 ? -23.639 -3.894 17.485 1.00 59.47 97 GLN A N 1
ATOM 712 C CA . GLN A 1 97 ? -25.005 -3.528 17.886 1.00 59.47 97 GLN A CA 1
ATOM 713 C C . GLN A 1 97 ? -26.017 -3.875 16.801 1.00 59.47 97 GLN A C 1
ATOM 715 O O . GLN A 1 97 ? -25.742 -3.565 15.621 1.00 59.47 97 GLN A O 1
#

pLDDT: mean 82.21, std 11.42, range [51.94, 95.19]

Foldseek 3Di:
DDDPFDKAFAAPVNLVVQPADAPDFPQDGPPADPWKEFGPAAPDPPAQKGWIAGNRRHTYIDRPPDDTHTDIDGPLDPQWDWWFDCDPVTRTDTDGD

Secondary structure (DSSP, 8-state):
---SS-EEE--HHHHHHTT-BBTB--SS-TT--SS-EEEEEES-TTSSEEEEE-TTS-EEEEES-S--EE-EEE---TTEEEES-SBTTB--EEEE-